Protein AF-A0A6M0BRK7-F1 (afdb_monomer_lite)

Secondary structure (DSSP, 8-state):
-HHHHHHHHHHHHHHHHHHHHS-S------HHHHHHHHHHHHHHHHHHHHHTSS----HHHHHHHHHHHTTTHHHHHHHHHT--

pLDDT: mean 84.48, std 13.13, range [42.53, 97.94]

Sequence (84 aa):
MWKINGKSWSNKLRKLAIKYRNICHDWQFNDEQRFALRDYYYANGLLLNCLNSDFYVSREVRQEIEDILLLPTAEIEKRNSASF

Radius of gyration: 18.57 Å; chains: 1; bounding box: 46×28×44 Å

Structure (mmCIF, N/CA/C/O backbone):
data_AF-A0A6M0BRK7-F1
#
_entry.id   AF-A0A6M0BRK7-F1
#
loop_
_atom_site.group_PDB
_atom_site.id
_atom_site.type_symbol
_atom_site.label_atom_id
_atom_site.label_alt_id
_atom_site.label_comp_id
_atom_site.label_asym_id
_atom_site.label_entity_id
_atom_site.label_seq_id
_atom_site.pdbx_PDB_ins_code
_atom_site.Cartn_x
_atom_site.Cartn_y
_atom_site.Cartn_z
_atom_site.occupancy
_atom_site.B_iso_or_equiv
_atom_site.auth_seq_id
_atom_site.auth_comp_id
_atom_site.auth_asym_id
_atom_site.auth_atom_id
_atom_site.pdbx_PDB_model_num
ATOM 1 N N . MET A 1 1 ? 27.164 -14.878 -16.203 1.00 66.25 1 MET A N 1
ATOM 2 C CA . MET A 1 1 ? 25.761 -15.288 -16.447 1.00 66.25 1 MET A CA 1
ATOM 3 C C . MET A 1 1 ? 24.754 -14.243 -15.952 1.00 66.25 1 MET A C 1
ATOM 5 O O . MET A 1 1 ? 24.067 -13.670 -16.787 1.00 66.25 1 MET A O 1
ATOM 9 N N . TRP A 1 2 ? 24.725 -13.891 -14.656 1.00 78.56 2 TRP A N 1
ATOM 10 C CA . TRP A 1 2 ? 23.825 -12.840 -14.133 1.00 78.56 2 TRP A CA 1
ATOM 11 C C . TRP A 1 2 ? 24.056 -11.448 -14.749 1.00 78.56 2 TRP A C 1
ATOM 13 O O . TRP A 1 2 ? 23.110 -10.827 -15.217 1.00 78.56 2 TRP A O 1
ATOM 23 N N . LYS A 1 3 ? 25.316 -10.992 -14.847 1.00 78.94 3 LYS A N 1
ATOM 24 C CA . LYS A 1 3 ? 25.665 -9.676 -15.429 1.00 78.94 3 LYS A CA 1
ATOM 25 C C . LYS A 1 3 ? 25.191 -9.476 -16.880 1.00 78.94 3 LYS A C 1
ATOM 27 O O . LYS A 1 3 ? 25.048 -8.341 -17.309 1.00 78.94 3 LYS A O 1
ATOM 32 N N . ILE A 1 4 ? 24.961 -10.566 -17.615 1.00 85.12 4 ILE A N 1
ATOM 33 C CA . ILE A 1 4 ? 24.567 -10.542 -19.032 1.00 85.12 4 ILE A CA 1
ATOM 34 C C . ILE A 1 4 ? 23.045 -10.701 -19.162 1.00 85.12 4 ILE A C 1
ATOM 36 O O . ILE A 1 4 ? 22.404 -9.955 -19.894 1.00 85.12 4 ILE A O 1
ATOM 40 N N . ASN A 1 5 ? 22.445 -11.627 -18.403 1.00 92.56 5 ASN A N 1
ATOM 41 C CA . ASN A 1 5 ? 21.046 -12.023 -18.597 1.00 92.56 5 ASN A CA 1
ATOM 42 C C . ASN A 1 5 ? 20.070 -11.491 -17.539 1.00 92.56 5 ASN A C 1
ATOM 44 O O . ASN A 1 5 ? 18.859 -11.581 -17.744 1.00 92.56 5 ASN A O 1
ATOM 48 N N . GLY A 1 6 ? 20.555 -10.920 -16.432 1.00 92.88 6 GLY A N 1
ATOM 49 C CA . GLY A 1 6 ? 19.724 -10.526 -15.290 1.00 92.88 6 GLY A CA 1
ATOM 50 C C . GLY A 1 6 ? 18.580 -9.590 -15.679 1.00 92.88 6 GLY A C 1
ATOM 51 O O . GLY A 1 6 ? 17.435 -9.835 -15.315 1.00 92.88 6 GLY A O 1
ATOM 52 N N . LYS A 1 7 ? 18.845 -8.587 -16.527 1.00 92.50 7 LYS A N 1
ATOM 53 C CA . LYS A 1 7 ? 17.808 -7.664 -17.024 1.00 92.50 7 LYS A CA 1
ATOM 54 C C . LYS A 1 7 ? 16.709 -8.387 -17.813 1.00 92.50 7 LYS A C 1
ATOM 56 O O . LYS A 1 7 ? 15.529 -8.098 -17.635 1.00 92.50 7 LYS A O 1
ATOM 61 N N . SER A 1 8 ? 17.086 -9.343 -18.663 1.00 95.06 8 SER A N 1
ATOM 62 C CA . SER A 1 8 ? 16.135 -10.137 -19.452 1.00 95.06 8 SER A CA 1
ATOM 63 C C . SER A 1 8 ? 15.256 -11.008 -18.551 1.00 95.06 8 SER A C 1
ATOM 65 O O . SER A 1 8 ? 14.031 -11.024 -18.693 1.00 95.06 8 SER A O 1
ATOM 67 N N . TRP A 1 9 ? 15.862 -11.669 -17.563 1.00 95.31 9 TRP A N 1
ATOM 68 C CA . TRP A 1 9 ? 15.142 -12.498 -16.598 1.00 95.31 9 TRP A CA 1
ATOM 69 C C . TRP A 1 9 ? 14.200 -11.680 -15.717 1.00 95.31 9 TRP A C 1
ATOM 71 O O . TRP A 1 9 ? 13.0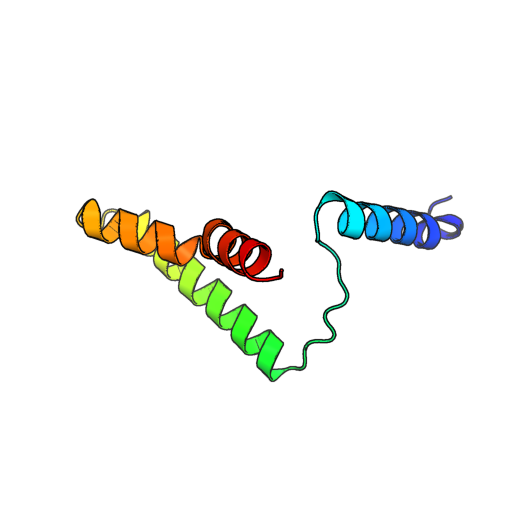33 -12.048 -15.596 1.00 95.31 9 TRP A O 1
ATOM 81 N N . SER A 1 10 ? 14.650 -10.536 -15.193 1.00 93.75 10 SER A N 1
ATOM 82 C CA . SER A 1 10 ? 13.803 -9.623 -14.418 1.00 93.75 10 SER A CA 1
ATOM 83 C C . SER A 1 10 ? 12.614 -9.123 -15.235 1.00 93.75 10 SER A C 1
ATOM 85 O O . SER A 1 10 ? 11.491 -9.102 -14.739 1.00 93.75 10 SER A O 1
ATOM 87 N N . ASN A 1 11 ? 12.817 -8.799 -16.515 1.00 94.69 11 ASN A N 1
ATOM 88 C CA . ASN A 1 11 ? 11.726 -8.390 -17.399 1.00 94.69 11 ASN A CA 1
ATOM 89 C C . ASN A 1 11 ? 10.730 -9.526 -17.658 1.00 94.69 11 ASN A C 1
ATOM 91 O O . ASN A 1 11 ? 9.520 -9.294 -17.667 1.00 94.69 11 ASN A O 1
ATOM 95 N N . LYS A 1 12 ? 11.212 -10.759 -17.858 1.00 96.12 12 LYS A N 1
ATOM 96 C CA . LYS A 1 12 ? 10.341 -11.930 -18.027 1.00 96.12 12 LYS A CA 1
ATOM 97 C C . LYS A 1 12 ? 9.534 -12.195 -16.757 1.00 96.12 12 LYS A C 1
ATOM 99 O O . LYS A 1 12 ? 8.324 -12.386 -16.844 1.00 96.12 12 LYS A O 1
ATOM 104 N N . LEU A 1 13 ? 10.181 -12.146 -15.594 1.00 95.19 13 LEU A N 1
ATOM 105 C CA . LEU A 1 13 ? 9.526 -12.313 -14.302 1.00 95.19 13 LEU A CA 1
ATOM 106 C C . LEU A 1 13 ? 8.471 -11.229 -14.073 1.00 95.19 13 LEU A C 1
ATOM 108 O O . LEU A 1 13 ? 7.336 -11.561 -13.754 1.00 95.19 13 LEU A O 1
ATOM 112 N N . ARG A 1 14 ? 8.800 -9.957 -14.326 1.00 95.69 14 ARG A N 1
ATOM 113 C CA . ARG A 1 14 ? 7.856 -8.837 -14.223 1.00 95.69 14 ARG A CA 1
ATOM 114 C C . ARG A 1 14 ? 6.620 -9.050 -15.098 1.00 95.69 14 ARG A C 1
ATOM 116 O O . ARG A 1 14 ? 5.508 -8.867 -14.623 1.00 95.69 14 ARG A O 1
ATOM 123 N N . LYS A 1 15 ? 6.791 -9.481 -16.354 1.00 96.00 15 LYS A N 1
ATOM 124 C CA . LYS A 1 15 ? 5.661 -9.779 -17.255 1.00 96.00 15 LYS A CA 1
ATOM 125 C C . LYS A 1 15 ? 4.767 -10.897 -16.711 1.00 96.00 15 LYS A C 1
ATOM 127 O O . LYS A 1 15 ? 3.547 -10.785 -16.777 1.00 96.00 15 LYS A O 1
ATOM 132 N N . LEU A 1 16 ? 5.364 -11.962 -16.173 1.00 96.38 16 LEU A N 1
ATOM 133 C CA . LEU A 1 16 ? 4.620 -13.068 -15.560 1.00 96.38 16 LEU A CA 1
ATOM 134 C C . LEU A 1 16 ? 3.893 -12.620 -14.285 1.00 96.38 16 LEU A C 1
ATOM 136 O O . LEU A 1 16 ? 2.735 -12.974 -14.092 1.00 96.38 16 LEU A O 1
ATOM 140 N N . ALA A 1 17 ? 4.545 -11.814 -13.450 1.00 95.69 17 ALA A N 1
ATOM 141 C CA . ALA A 1 17 ? 3.978 -11.277 -12.220 1.00 95.69 17 ALA A CA 1
ATOM 142 C C . ALA A 1 17 ? 2.786 -10.347 -12.504 1.00 95.69 17 ALA A C 1
ATOM 144 O O . ALA A 1 17 ? 1.727 -10.506 -11.903 1.00 95.69 17 ALA A O 1
ATOM 145 N N . ILE A 1 18 ? 2.904 -9.464 -13.497 1.00 93.00 18 ILE A N 1
ATOM 146 C CA . ILE A 1 18 ? 1.789 -8.627 -13.956 1.00 93.00 18 ILE A CA 1
ATOM 147 C C . ILE A 1 18 ? 0.637 -9.507 -14.455 1.00 93.00 18 ILE A C 1
ATOM 149 O O . ILE A 1 18 ? -0.491 -9.358 -13.999 1.00 93.00 18 ILE A O 1
ATOM 153 N N . LYS A 1 19 ? 0.922 -10.472 -15.339 1.00 91.44 19 LYS A N 1
ATOM 154 C CA . LYS A 1 19 ? -0.109 -11.302 -15.977 1.00 91.44 19 LYS A CA 1
ATOM 155 C C . LYS A 1 19 ? -0.868 -12.203 -14.999 1.00 91.44 19 LYS A C 1
ATOM 157 O O . LYS A 1 19 ? -2.074 -12.356 -15.135 1.00 91.44 19 LYS A O 1
ATOM 162 N N . TYR A 1 20 ? -0.165 -12.848 -14.070 1.00 92.31 20 TYR A N 1
ATOM 163 C CA . TYR A 1 20 ? -0.732 -13.929 -13.251 1.00 92.31 20 TYR A CA 1
ATOM 164 C C . TYR A 1 20 ? -0.933 -13.567 -11.778 1.00 92.31 20 TYR A C 1
ATOM 166 O O . TYR A 1 20 ? -1.460 -14.381 -11.016 1.00 92.31 20 TYR A O 1
ATOM 174 N N . ARG A 1 21 ? -0.452 -12.399 -11.346 1.00 87.06 21 ARG A N 1
ATOM 175 C CA . ARG A 1 21 ? -0.546 -11.933 -9.956 1.00 87.06 21 ARG A CA 1
ATOM 176 C C . ARG A 1 21 ? -0.982 -10.474 -9.840 1.00 87.06 21 ARG A C 1
ATOM 178 O O . ARG A 1 21 ? -1.242 -10.041 -8.728 1.00 87.06 21 ARG A O 1
ATOM 185 N N . ASN A 1 22 ? -1.075 -9.735 -10.950 1.00 85.81 22 ASN A N 1
ATOM 186 C CA . ASN A 1 22 ? -1.413 -8.311 -10.962 1.00 85.81 22 ASN A CA 1
ATOM 187 C C . ASN A 1 22 ? -0.476 -7.450 -10.083 1.00 85.81 22 ASN A C 1
ATOM 189 O O . ASN A 1 22 ? -0.887 -6.449 -9.503 1.00 85.81 22 ASN A O 1
ATOM 193 N N . ILE A 1 23 ? 0.797 -7.845 -9.979 1.00 87.81 23 ILE A N 1
ATOM 194 C CA . ILE A 1 23 ? 1.833 -7.139 -9.208 1.00 87.81 23 ILE A CA 1
ATOM 195 C C . ILE A 1 23 ? 2.974 -6.681 -10.123 1.00 87.81 23 ILE A C 1
ATOM 197 O O . ILE A 1 23 ? 3.097 -7.142 -11.256 1.00 87.81 23 ILE A O 1
ATOM 201 N N . CYS A 1 24 ? 3.847 -5.806 -9.614 1.00 90.44 24 CYS A N 1
ATOM 202 C CA . CYS A 1 24 ? 5.007 -5.245 -10.329 1.00 90.44 24 CYS A CA 1
ATOM 203 C C . CYS A 1 24 ? 4.669 -4.294 -11.490 1.00 90.44 24 CYS A C 1
ATOM 205 O O . CYS A 1 24 ? 5.522 -4.040 -12.347 1.00 90.44 24 CYS A O 1
ATOM 207 N N . HIS A 1 25 ? 3.450 -3.756 -11.516 1.00 91.38 25 HIS A N 1
ATOM 208 C CA . HIS A 1 25 ? 3.094 -2.645 -12.394 1.00 91.38 25 HIS A CA 1
ATOM 209 C C . HIS A 1 25 ? 3.948 -1.417 -12.098 1.00 91.38 25 HIS A C 1
ATOM 211 O O . HIS A 1 25 ? 4.386 -1.191 -10.971 1.00 91.38 25 HIS A O 1
ATOM 217 N N . ASP A 1 26 ? 4.184 -0.627 -13.138 1.00 92.06 26 ASP A N 1
ATOM 218 C CA . ASP A 1 26 ? 4.739 0.708 -12.976 1.00 92.06 26 ASP A CA 1
ATOM 219 C C . ASP A 1 26 ? 3.569 1.682 -13.005 1.00 92.06 26 ASP A C 1
ATOM 221 O O . ASP A 1 26 ? 3.102 2.081 -14.066 1.00 92.06 26 ASP A O 1
ATOM 225 N N . TRP A 1 27 ? 3.046 1.958 -11.814 1.00 90.62 27 TRP A N 1
ATOM 226 C CA . TRP A 1 27 ? 1.852 2.772 -11.612 1.00 90.62 27 TRP A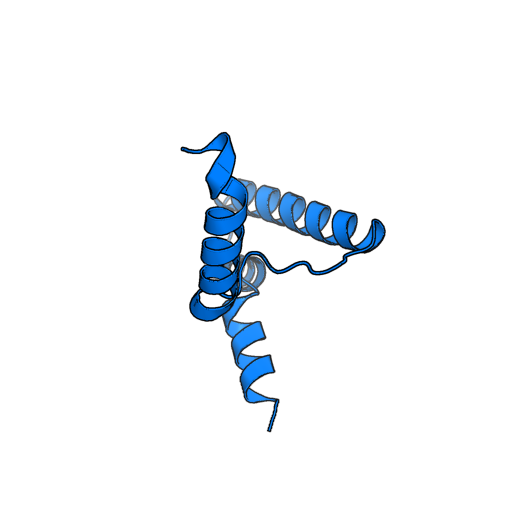 CA 1
ATOM 227 C C . TRP A 1 27 ? 2.082 4.267 -11.847 1.00 90.62 27 TRP A C 1
ATOM 229 O O . TRP A 1 27 ? 1.117 5.021 -11.855 1.00 90.62 27 TRP A O 1
ATOM 239 N N . GLN A 1 28 ? 3.340 4.699 -12.018 1.00 96.06 28 GLN A N 1
ATOM 240 C CA . GLN A 1 28 ? 3.700 6.098 -12.278 1.00 96.06 28 GLN A CA 1
ATOM 241 C C . GLN A 1 28 ? 3.123 7.088 -11.245 1.00 96.06 28 GLN A C 1
ATOM 243 O O . GLN A 1 28 ? 2.783 8.221 -11.575 1.00 96.06 28 GLN A O 1
ATOM 248 N N . PHE A 1 29 ? 3.029 6.669 -9.977 1.00 94.62 29 PHE A N 1
ATOM 249 C CA . PHE A 1 29 ? 2.516 7.526 -8.911 1.00 94.62 29 PHE A CA 1
ATOM 250 C C . PHE A 1 29 ? 3.394 8.758 -8.699 1.00 94.62 29 PHE A C 1
ATOM 252 O O . PHE A 1 29 ? 4.627 8.635 -8.606 1.00 94.62 29 PHE A O 1
ATOM 259 N N . ASN A 1 30 ? 2.739 9.908 -8.545 1.00 97.44 30 ASN A N 1
ATOM 260 C CA . ASN A 1 30 ? 3.369 11.136 -8.073 1.00 97.44 30 ASN A CA 1
ATOM 261 C C . ASN A 1 30 ? 3.700 11.039 -6.569 1.00 97.44 30 ASN A C 1
ATOM 263 O O . ASN A 1 30 ? 3.319 10.078 -5.893 1.00 97.44 30 ASN A O 1
ATOM 267 N N . ASP A 1 31 ? 4.433 12.019 -6.045 1.00 97.94 31 ASP A N 1
ATOM 268 C CA . ASP A 1 31 ? 4.890 11.980 -4.653 1.00 97.94 31 ASP A CA 1
ATOM 269 C C . ASP A 1 31 ? 3.727 12.010 -3.654 1.00 97.94 31 ASP A C 1
ATOM 271 O O . ASP A 1 31 ? 3.723 11.228 -2.705 1.00 97.94 31 ASP A O 1
ATOM 275 N N . GLU A 1 32 ? 2.696 12.820 -3.901 1.00 97.81 32 GLU A N 1
ATOM 276 C CA . GLU A 1 32 ? 1.498 12.890 -3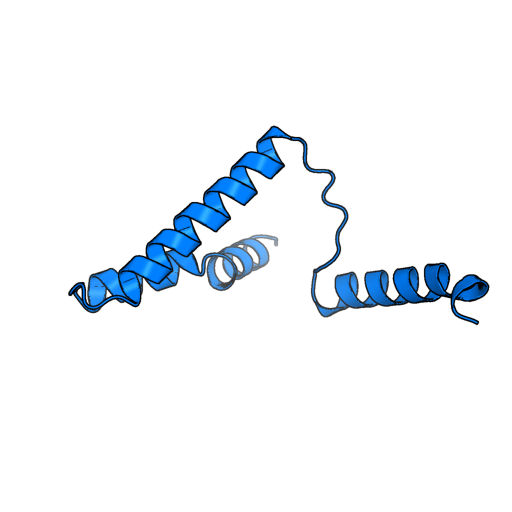.052 1.00 97.81 32 GLU A CA 1
ATOM 277 C C . GLU A 1 32 ? 0.785 11.534 -2.950 1.00 97.81 32 GLU A C 1
ATOM 279 O O . GLU A 1 32 ? 0.452 11.078 -1.858 1.00 97.81 32 GLU A O 1
ATOM 284 N N . GLN A 1 33 ? 0.619 10.833 -4.072 1.00 95.75 33 GLN A N 1
ATOM 285 C CA . GLN A 1 33 ? 0.023 9.497 -4.126 1.00 95.75 33 GLN A CA 1
ATOM 286 C C . GLN A 1 33 ? 0.877 8.464 -3.386 1.00 95.75 33 GLN A C 1
ATOM 288 O O . GLN A 1 33 ? 0.344 7.606 -2.681 1.00 95.75 33 GLN A O 1
ATOM 293 N N . ARG A 1 34 ? 2.209 8.542 -3.507 1.00 95.62 34 ARG A N 1
ATOM 294 C CA . ARG A 1 34 ? 3.121 7.662 -2.758 1.00 95.62 34 ARG A CA 1
ATOM 295 C C . ARG A 1 34 ? 3.026 7.909 -1.259 1.00 95.62 34 ARG A C 1
ATOM 297 O O . ARG A 1 34 ? 3.017 6.943 -0.499 1.00 95.62 34 ARG A O 1
ATOM 304 N N . PHE A 1 35 ? 2.942 9.169 -0.837 1.00 97.19 35 PHE A N 1
ATOM 305 C CA . PHE A 1 35 ? 2.760 9.517 0.569 1.00 97.19 35 PHE A CA 1
ATOM 306 C C . PHE A 1 35 ? 1.415 9.032 1.097 1.00 97.19 35 PHE A C 1
ATOM 308 O O . PHE A 1 35 ? 1.396 8.369 2.127 1.00 97.19 35 PHE A O 1
ATOM 315 N N . ALA A 1 36 ? 0.326 9.227 0.353 1.00 94.69 36 ALA A N 1
ATOM 316 C CA . ALA A 1 36 ? -0.987 8.719 0.738 1.00 94.69 36 ALA A CA 1
ATOM 317 C C . ALA A 1 36 ? -0.987 7.190 0.929 1.00 94.69 36 ALA A C 1
ATOM 319 O O . ALA A 1 36 ? -1.490 6.690 1.933 1.00 94.69 36 ALA A O 1
ATOM 320 N N . LEU A 1 37 ? -0.368 6.436 0.011 1.00 91.81 37 LEU A N 1
ATOM 321 C CA . LEU A 1 37 ? -0.241 4.977 0.132 1.00 91.81 37 LEU A CA 1
ATOM 322 C C . LEU A 1 37 ? 0.622 4.558 1.326 1.00 91.81 37 LEU A C 1
ATOM 324 O O . LEU A 1 37 ? 0.303 3.590 2.017 1.00 91.81 37 LEU A O 1
ATOM 328 N N . ARG A 1 38 ? 1.719 5.278 1.570 1.00 94.00 38 ARG A N 1
ATOM 329 C CA . ARG A 1 38 ? 2.603 5.040 2.712 1.00 94.00 38 ARG A CA 1
ATOM 330 C C . ARG A 1 38 ? 1.868 5.284 4.030 1.00 94.00 38 ARG A C 1
ATOM 332 O O . ARG A 1 38 ? 1.963 4.463 4.938 1.00 94.00 38 ARG A O 1
ATOM 339 N N . ASP A 1 39 ? 1.141 6.388 4.130 1.00 93.75 39 ASP A N 1
ATOM 340 C CA . ASP A 1 39 ? 0.428 6.775 5.343 1.00 93.75 39 ASP A CA 1
ATOM 341 C C . ASP A 1 39 ? -0.744 5.815 5.607 1.00 93.75 39 ASP A C 1
ATOM 343 O O . ASP A 1 39 ? -0.912 5.361 6.738 1.00 93.75 39 ASP A O 1
ATOM 347 N N . TYR A 1 40 ? -1.461 5.391 4.558 1.00 90.56 40 TYR A N 1
ATOM 348 C CA . TYR A 1 40 ? -2.451 4.310 4.631 1.00 90.56 40 TYR A CA 1
ATOM 349 C C . TYR A 1 40 ? -1.837 3.007 5.167 1.00 90.56 40 TYR A C 1
ATOM 351 O O . TYR A 1 40 ? -2.366 2.408 6.102 1.00 90.56 40 TYR A O 1
ATOM 359 N N . TYR A 1 41 ? -0.685 2.588 4.630 1.00 90.31 41 TYR A N 1
ATOM 360 C CA . TYR A 1 41 ? 0.021 1.389 5.091 1.00 90.31 41 TYR A CA 1
ATOM 361 C C . TYR A 1 41 ? 0.417 1.478 6.574 1.00 90.31 41 TYR A C 1
ATOM 363 O O . TYR A 1 41 ? 0.188 0.532 7.328 1.00 90.31 41 TYR A O 1
ATOM 371 N N . TYR A 1 42 ? 0.980 2.609 7.013 1.00 93.75 42 TYR A N 1
ATOM 372 C CA . TYR A 1 42 ? 1.385 2.786 8.410 1.00 93.75 42 TYR A CA 1
ATOM 373 C C . TYR A 1 42 ? 0.198 2.850 9.369 1.00 93.75 42 TYR A C 1
ATOM 375 O O . TYR A 1 42 ? 0.246 2.211 10.420 1.00 93.75 42 TYR A O 1
ATOM 383 N N . ALA A 1 43 ? -0.863 3.579 9.015 1.00 91.12 43 ALA A N 1
ATOM 384 C CA . ALA A 1 43 ? -2.073 3.660 9.827 1.00 91.12 43 ALA A CA 1
ATOM 385 C C . ALA A 1 43 ? -2.703 2.273 10.014 1.00 91.12 43 ALA A C 1
ATOM 387 O O . ALA A 1 43 ? -3.023 1.878 11.136 1.00 91.12 43 ALA A O 1
ATOM 388 N N . ASN A 1 44 ? -2.783 1.492 8.936 1.00 88.88 44 ASN A N 1
ATOM 389 C CA . ASN A 1 44 ? -3.310 0.134 8.982 1.00 88.88 44 ASN A CA 1
ATOM 390 C C . ASN A 1 44 ? -2.418 -0.821 9.785 1.00 88.88 44 ASN A C 1
ATOM 392 O O . ASN A 1 44 ? -2.922 -1.640 10.551 1.00 88.88 44 ASN A O 1
ATOM 396 N N . GLY A 1 45 ? -1.093 -0.696 9.663 1.00 88.62 45 GLY A N 1
ATOM 397 C CA . GLY A 1 45 ? -0.147 -1.457 10.479 1.00 88.62 45 GLY A CA 1
ATOM 398 C C . GLY A 1 45 ? -0.276 -1.144 11.973 1.00 88.62 45 GLY A C 1
ATOM 399 O O . GLY A 1 45 ? -0.251 -2.056 12.799 1.00 88.62 45 GLY A O 1
ATOM 400 N 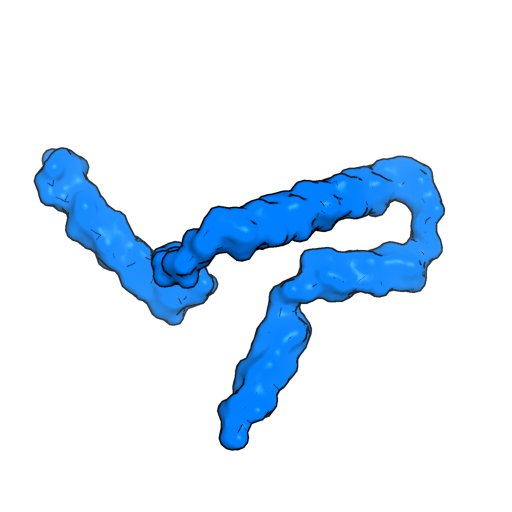N . LEU A 1 46 ? -0.471 0.129 12.328 1.00 90.81 46 LEU A N 1
ATOM 401 C CA . LEU A 1 46 ? -0.735 0.538 13.707 1.00 90.81 46 LEU A CA 1
ATOM 402 C C . LEU A 1 46 ? -2.044 -0.067 14.223 1.00 90.81 46 LEU A C 1
ATOM 404 O O . LEU A 1 46 ? -2.059 -0.638 15.310 1.00 90.81 46 LEU A O 1
ATOM 408 N N . LEU A 1 47 ? -3.116 0.004 13.433 1.00 88.12 47 LEU A N 1
ATOM 409 C CA . LEU A 1 47 ? -4.416 -0.546 13.805 1.00 88.12 47 LEU A CA 1
ATOM 410 C C . LEU A 1 47 ? -4.353 -2.063 14.025 1.00 88.12 47 LEU A C 1
ATOM 412 O O . LEU A 1 47 ? -4.886 -2.562 15.014 1.00 88.12 47 LEU A O 1
ATOM 416 N N . LEU A 1 48 ? -3.633 -2.788 13.164 1.00 88.12 48 LEU A N 1
ATOM 417 C CA . LEU A 1 48 ? -3.402 -4.222 13.325 1.00 88.12 48 LEU A CA 1
ATOM 418 C C . LEU A 1 48 ? -2.612 -4.537 14.605 1.00 88.12 48 LEU A C 1
ATOM 420 O O . LEU A 1 48 ? -2.947 -5.480 15.319 1.00 88.12 48 LEU A O 1
ATOM 424 N N . ASN A 1 49 ? -1.593 -3.738 14.933 1.00 89.94 49 ASN A N 1
ATOM 425 C CA . ASN A 1 49 ? -0.861 -3.888 16.192 1.00 89.94 49 ASN A CA 1
ATOM 426 C C . ASN A 1 49 ? -1.771 -3.651 17.406 1.00 89.94 49 ASN A C 1
ATOM 428 O O . ASN A 1 49 ? -1.700 -4.406 18.372 1.00 89.94 49 ASN A O 1
ATOM 432 N N . CYS A 1 50 ? -2.654 -2.649 17.347 1.00 88.06 50 CYS A N 1
ATOM 433 C CA . CYS A 1 50 ? -3.653 -2.409 18.388 1.00 88.06 50 CYS A CA 1
ATOM 434 C C . CYS A 1 50 ? -4.618 -3.593 18.522 1.00 88.06 50 CYS A C 1
ATOM 436 O O . CYS A 1 50 ? -4.870 -4.053 19.631 1.00 88.06 50 CYS A O 1
ATOM 438 N N . LEU A 1 51 ? -5.105 -4.147 17.413 1.00 87.38 51 LEU A N 1
ATOM 439 C CA . LEU A 1 51 ? -5.975 -5.321 17.437 1.00 87.38 51 LEU A CA 1
ATOM 440 C C . LEU A 1 51 ? -5.275 -6.581 17.962 1.00 87.38 51 LEU A C 1
ATOM 442 O O . LEU A 1 51 ? -5.930 -7.431 18.553 1.00 87.38 51 LEU A O 1
ATOM 446 N N . ASN A 1 52 ? -3.972 -6.740 17.757 1.00 87.50 52 ASN A N 1
ATOM 447 C CA . ASN A 1 52 ? -3.229 -7.911 18.239 1.00 87.50 52 ASN A CA 1
ATOM 448 C C . ASN A 1 52 ? -2.700 -7.763 19.671 1.00 87.50 52 ASN A C 1
ATOM 450 O O . ASN A 1 52 ? -2.070 -8.682 20.189 1.00 87.50 52 ASN A O 1
ATOM 454 N N . SER A 1 53 ? -2.922 -6.612 20.297 1.00 87.62 53 SER A N 1
ATOM 455 C CA . SER A 1 53 ? -2.572 -6.382 21.696 1.00 87.62 53 SER A CA 1
ATOM 456 C C . SER A 1 53 ? -3.669 -6.882 22.643 1.00 87.62 53 SER A C 1
ATOM 458 O O . SER A 1 53 ? -4.769 -7.221 22.210 1.00 87.62 53 SER A O 1
ATOM 460 N N . ASP A 1 54 ? -3.403 -6.860 23.950 1.00 83.50 54 ASP A N 1
ATOM 461 C CA . ASP A 1 54 ? -4.361 -7.278 24.988 1.00 83.50 54 ASP A CA 1
ATOM 462 C C . ASP A 1 54 ? -5.567 -6.326 25.151 1.00 83.50 54 ASP A C 1
ATOM 464 O O . ASP A 1 54 ? -6.394 -6.499 26.050 1.00 83.50 54 ASP A O 1
ATOM 468 N N . PHE A 1 55 ? -5.689 -5.299 24.302 1.00 81.75 55 PHE A N 1
ATOM 469 C CA . PHE A 1 55 ? -6.839 -4.405 24.304 1.00 81.75 55 PHE A CA 1
ATOM 470 C C . PHE A 1 55 ? -8.103 -5.140 23.845 1.00 81.75 55 PHE A C 1
ATOM 472 O O . PHE A 1 55 ? -8.198 -5.659 22.731 1.00 81.75 55 PHE A O 1
ATOM 479 N N . TYR A 1 56 ? -9.115 -5.139 24.712 1.00 84.25 56 TYR A N 1
ATOM 480 C CA . TYR A 1 56 ? -10.417 -5.696 24.380 1.00 84.2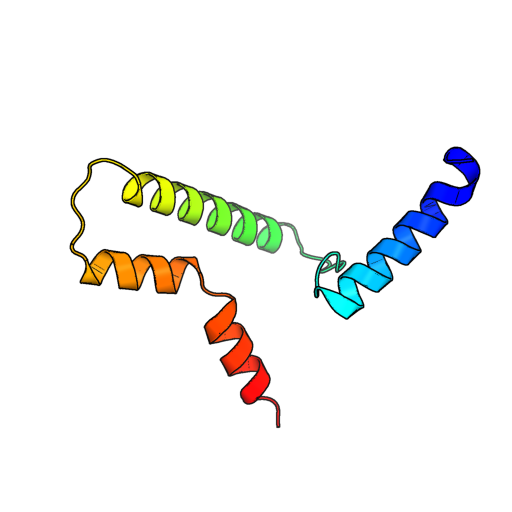5 56 TYR A CA 1
ATOM 481 C C . TYR A 1 56 ? -11.156 -4.790 23.390 1.00 84.25 56 TYR A C 1
ATOM 483 O O . TYR A 1 56 ? -11.467 -3.635 23.682 1.00 84.25 56 TYR A O 1
ATOM 491 N N . VAL A 1 57 ? -11.479 -5.356 22.233 1.00 87.12 57 VAL A N 1
ATOM 492 C CA . VAL A 1 57 ? -12.395 -4.806 21.232 1.00 87.12 57 VAL A CA 1
ATOM 493 C C . VAL A 1 57 ? -13.491 -5.848 21.048 1.00 87.12 57 VAL A C 1
ATOM 495 O O . VAL A 1 57 ? -13.189 -7.046 21.036 1.00 87.12 57 VAL A O 1
ATOM 498 N N . SER A 1 58 ? -14.756 -5.428 20.935 1.00 91.25 58 SER A N 1
ATOM 499 C CA . SER A 1 58 ? -15.835 -6.394 20.711 1.00 91.25 58 SER A CA 1
ATOM 500 C C . SER A 1 58 ? -15.595 -7.164 19.411 1.00 91.25 58 SER A C 1
ATOM 502 O O . SER A 1 58 ? -14.925 -6.683 18.493 1.00 91.25 58 SER A O 1
ATOM 504 N N . ARG A 1 59 ? -16.139 -8.378 19.326 1.00 89.50 59 ARG A N 1
ATOM 505 C CA . ARG A 1 59 ? -15.966 -9.222 18.141 1.00 89.50 59 ARG A CA 1
ATOM 506 C C . ARG A 1 59 ? -16.520 -8.547 16.887 1.00 89.50 59 ARG A C 1
ATOM 508 O O . ARG A 1 59 ? -15.916 -8.653 15.828 1.00 89.50 59 ARG A O 1
ATOM 515 N N . GLU A 1 60 ? -17.637 -7.844 17.031 1.00 91.94 60 GLU A N 1
ATOM 516 C CA . GLU A 1 60 ? -18.315 -7.123 15.955 1.00 91.94 60 GLU A CA 1
ATOM 517 C C . GLU A 1 60 ? -17.431 -5.992 15.426 1.00 91.94 60 GLU A C 1
ATOM 519 O O . GLU A 1 60 ? -17.186 -5.918 14.226 1.00 91.94 60 GLU A O 1
ATOM 524 N N . VAL A 1 61 ? -16.877 -5.173 16.326 1.00 89.19 61 VAL A N 1
ATOM 525 C CA . VAL A 1 61 ? -15.997 -4.057 15.952 1.00 89.19 61 VAL A CA 1
ATOM 526 C C . VAL A 1 61 ? -14.684 -4.571 15.359 1.00 89.19 61 VAL A C 1
ATOM 528 O O . VAL A 1 61 ? -14.192 -4.013 14.384 1.00 89.19 61 VAL A O 1
ATOM 531 N N . ARG A 1 62 ? -14.117 -5.660 15.896 1.00 89.19 62 ARG A N 1
ATOM 532 C CA . ARG A 1 62 ? -12.923 -6.291 15.314 1.00 89.19 62 ARG A CA 1
ATOM 533 C C . ARG A 1 62 ? -13.180 -6.764 13.886 1.00 89.19 62 ARG A C 1
ATOM 535 O O . ARG A 1 62 ? -12.357 -6.481 13.023 1.00 89.19 62 ARG A O 1
ATOM 542 N N . GLN A 1 63 ? -14.293 -7.458 13.648 1.00 86.94 63 GLN A N 1
ATOM 543 C CA . GLN A 1 63 ? -14.637 -7.963 12.320 1.00 86.94 63 GLN A CA 1
ATOM 544 C C . GLN A 1 63 ? -14.809 -6.814 11.323 1.00 86.94 63 GLN A C 1
ATOM 546 O O . GLN A 1 63 ? -14.237 -6.864 10.242 1.00 86.94 63 GLN A O 1
ATOM 551 N N . GLU A 1 64 ? -15.517 -5.751 11.711 1.00 87.06 64 GLU A N 1
ATOM 552 C CA . GLU A 1 64 ? -15.673 -4.556 10.878 1.00 87.06 64 GLU A CA 1
ATOM 553 C C . GLU A 1 64 ? -14.314 -3.925 10.534 1.00 87.06 64 GLU A C 1
ATOM 555 O O . GLU A 1 64 ? -14.047 -3.604 9.377 1.00 87.06 64 GLU A O 1
ATOM 560 N N . ILE A 1 65 ? -13.417 -3.797 11.518 1.00 85.44 65 ILE A N 1
ATOM 561 C CA . ILE A 1 65 ? -12.074 -3.256 11.294 1.00 85.44 65 ILE A CA 1
ATOM 562 C C . ILE A 1 65 ? -11.248 -4.162 10.369 1.00 85.44 65 ILE A C 1
ATOM 564 O O . ILE A 1 65 ? -10.562 -3.650 9.487 1.00 85.44 65 ILE A O 1
ATOM 568 N N . GLU A 1 66 ? -11.283 -5.483 10.551 1.00 82.56 66 GLU A N 1
ATOM 569 C CA . GLU A 1 66 ? -10.552 -6.440 9.709 1.00 82.56 66 GLU A CA 1
ATOM 570 C C . GLU A 1 66 ? -11.076 -6.438 8.265 1.00 82.56 66 GLU A C 1
ATOM 572 O O . GLU A 1 66 ? -10.275 -6.402 7.327 1.00 82.56 66 GLU A O 1
ATOM 577 N N . ASP A 1 67 ? -12.395 -6.367 8.079 1.00 80.38 67 ASP A N 1
ATOM 578 C CA . ASP A 1 67 ? -13.035 -6.269 6.765 1.00 80.38 67 ASP A CA 1
ATOM 579 C C . ASP A 1 67 ? -12.648 -4.960 6.044 1.00 80.38 67 ASP A C 1
ATOM 581 O O . ASP A 1 67 ? -12.448 -4.953 4.826 1.00 80.38 67 ASP A O 1
ATOM 585 N N . ILE A 1 68 ? -12.476 -3.860 6.792 1.00 77.50 68 ILE A N 1
ATOM 586 C CA . ILE A 1 68 ? -12.034 -2.551 6.277 1.00 77.50 68 ILE A CA 1
ATOM 587 C C . ILE A 1 68 ? -10.511 -2.511 6.022 1.00 77.50 68 ILE A C 1
ATOM 589 O O . ILE A 1 68 ? -10.042 -1.957 5.027 1.00 77.50 68 ILE A O 1
ATOM 593 N N . LEU A 1 69 ? -9.696 -3.099 6.899 1.00 75.12 69 LEU A N 1
ATOM 594 C CA . LEU A 1 69 ? -8.237 -3.187 6.734 1.00 75.12 69 LEU A CA 1
ATOM 595 C C . LEU A 1 69 ? -7.859 -4.007 5.500 1.00 75.12 69 LEU A C 1
ATOM 597 O O . LEU A 1 69 ? -6.895 -3.689 4.800 1.00 75.12 69 LEU A O 1
ATOM 601 N N . LEU A 1 70 ? -8.631 -5.060 5.236 1.00 65.12 70 LEU A N 1
ATOM 602 C CA . LEU A 1 70 ? -8.468 -5.968 4.108 1.00 65.12 70 LEU A CA 1
ATOM 603 C C . LEU A 1 70 ? -9.300 -5.535 2.887 1.00 65.12 70 LEU A C 1
ATOM 605 O O . LEU A 1 70 ? -9.644 -6.371 2.047 1.00 65.12 70 LEU A O 1
ATOM 609 N N . LEU A 1 71 ? -9.547 -4.223 2.739 1.00 63.50 71 LEU A N 1
ATOM 610 C CA . LEU A 1 71 ? -10.121 -3.594 1.541 1.00 63.50 71 LEU A CA 1
ATOM 611 C C . LEU A 1 71 ? -9.158 -3.598 0.341 1.00 63.50 71 LEU A C 1
ATOM 613 O O . LEU A 1 71 ? -8.814 -2.544 -0.205 1.00 63.50 71 LEU A O 1
ATOM 617 N N . PRO A 1 72 ? -8.749 -4.774 -0.153 1.00 59.66 72 PRO A N 1
ATOM 618 C CA . PRO A 1 72 ? -8.734 -4.893 -1.600 1.00 59.66 72 PRO A CA 1
ATOM 619 C C . PRO A 1 72 ? -9.708 -5.933 -2.137 1.00 59.66 72 PRO A C 1
ATOM 621 O O . PRO A 1 72 ? -10.236 -5.695 -3.206 1.00 59.66 72 PRO A O 1
ATOM 624 N N . THR A 1 73 ? -10.010 -7.054 -1.484 1.00 58.38 73 THR A N 1
ATOM 625 C CA . THR A 1 73 ? -10.612 -8.164 -2.254 1.00 58.38 73 THR A CA 1
ATOM 626 C C . THR A 1 73 ? -12.082 -7.924 -2.606 1.00 58.38 73 THR A C 1
ATOM 628 O O . THR A 1 73 ? -12.417 -7.881 -3.786 1.00 58.38 73 THR A O 1
ATOM 631 N N . ALA A 1 74 ? -12.939 -7.663 -1.615 1.00 60.53 74 ALA A N 1
ATOM 632 C CA . ALA A 1 74 ? -14.376 -7.480 -1.848 1.00 60.53 74 ALA A CA 1
ATOM 633 C C . ALA A 1 74 ? -14.687 -6.227 -2.690 1.00 60.53 74 ALA A C 1
ATOM 635 O O . ALA A 1 74 ? -15.549 -6.247 -3.566 1.00 60.53 74 ALA A O 1
ATOM 636 N N . GLU A 1 75 ? -13.952 -5.136 -2.469 1.00 65.56 75 GLU A N 1
ATOM 637 C CA . GLU A 1 75 ? -14.144 -3.876 -3.193 1.00 65.56 75 GLU A CA 1
ATOM 638 C C . GLU A 1 75 ? -13.549 -3.928 -4.617 1.00 65.56 75 GLU A C 1
ATOM 640 O O . GLU A 1 75 ? -14.147 -3.390 -5.552 1.00 65.56 75 GLU A O 1
ATOM 645 N N . ILE A 1 76 ? -12.415 -4.620 -4.831 1.00 64.56 76 ILE A N 1
ATOM 646 C CA . ILE A 1 76 ? -11.878 -4.877 -6.182 1.00 64.56 76 ILE A CA 1
ATOM 647 C C . ILE A 1 76 ? -12.812 -5.809 -6.958 1.00 64.56 76 ILE A C 1
ATOM 649 O O . ILE A 1 76 ? -13.090 -5.542 -8.126 1.00 64.56 76 ILE A O 1
ATOM 653 N N . GLU A 1 77 ? -13.327 -6.872 -6.337 1.00 65.62 77 GLU A N 1
ATOM 654 C CA . GLU A 1 77 ? -14.294 -7.779 -6.966 1.00 65.62 77 GLU A CA 1
ATOM 655 C C . GLU A 1 77 ? -15.562 -7.035 -7.386 1.00 65.62 77 GLU A C 1
ATOM 657 O O . GLU A 1 77 ? -15.990 -7.152 -8.536 1.00 65.62 77 GLU A O 1
ATOM 662 N N . LYS A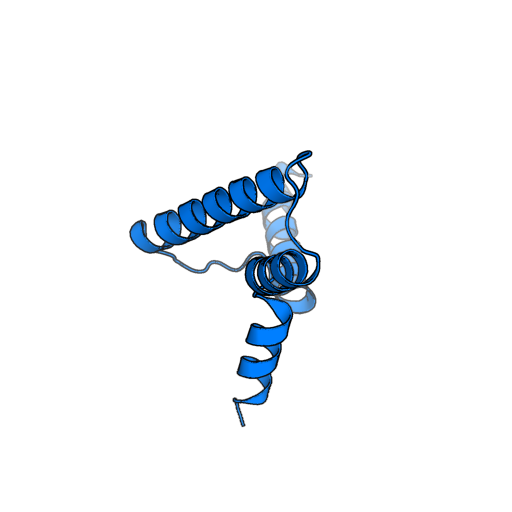 1 78 ? -16.095 -6.177 -6.509 1.00 67.56 78 LYS A N 1
ATOM 663 C CA . LYS A 1 78 ? -17.272 -5.351 -6.792 1.00 67.56 78 LYS A CA 1
ATOM 664 C C . LYS A 1 78 ? -17.044 -4.389 -7.965 1.00 67.56 78 LYS A C 1
ATOM 666 O O . LYS A 1 78 ? -17.901 -4.283 -8.844 1.00 67.56 78 LYS A O 1
ATOM 671 N N . ARG A 1 79 ? -15.875 -3.741 -8.041 1.00 63.09 79 ARG A N 1
ATOM 672 C CA . ARG A 1 79 ? -15.492 -2.856 -9.165 1.00 63.09 79 ARG A CA 1
ATOM 673 C C . ARG A 1 79 ? -15.293 -3.618 -10.476 1.00 63.09 79 ARG A C 1
ATOM 675 O O . ARG A 1 79 ? -15.714 -3.135 -11.525 1.00 63.09 79 ARG A O 1
ATOM 682 N N . ASN A 1 80 ? -14.722 -4.821 -10.416 1.00 60.06 80 ASN A N 1
ATOM 683 C CA . ASN A 1 80 ? -14.561 -5.688 -11.584 1.00 60.06 80 ASN A CA 1
ATOM 684 C C . ASN A 1 80 ? -15.912 -6.199 -12.112 1.00 60.06 80 ASN A C 1
ATOM 686 O O . ASN A 1 80 ? -16.086 -6.301 -13.320 1.00 60.06 80 ASN A O 1
ATOM 690 N N . SER A 1 81 ? -16.887 -6.466 -11.236 1.00 58.62 81 SER A N 1
ATOM 691 C CA . SER A 1 81 ? -18.248 -6.854 -11.641 1.00 58.62 81 SER A CA 1
ATOM 692 C C . SER A 1 81 ? -19.113 -5.700 -12.168 1.00 58.62 81 SER A C 1
ATOM 694 O O . SER A 1 81 ? -20.113 -5.951 -12.832 1.00 58.62 81 SER A O 1
ATOM 696 N N . ALA A 1 82 ? -18.737 -4.446 -11.894 1.00 54.06 82 ALA A N 1
ATOM 697 C CA . ALA A 1 82 ? -19.457 -3.250 -12.345 1.00 54.06 82 ALA A CA 1
ATOM 698 C C . ALA A 1 82 ? -19.012 -2.740 -13.731 1.00 54.06 82 ALA A C 1
ATOM 700 O O . ALA A 1 82 ? -19.556 -1.755 -14.222 1.00 54.06 82 ALA A O 1
ATOM 701 N N . SER A 1 83 ? -18.026 -3.389 -14.356 1.00 44.84 83 SER A N 1
ATOM 702 C CA . SER A 1 83 ? -17.553 -3.070 -15.707 1.00 44.84 83 SER A CA 1
ATOM 703 C C . SER A 1 83 ? -18.153 -4.056 -16.716 1.00 44.84 83 SER A C 1
ATOM 705 O O . SER A 1 83 ? -17.479 -4.992 -17.144 1.00 44.84 83 SER A O 1
ATOM 707 N N . PHE A 1 84 ? -19.429 -3.857 -17.056 1.00 42.53 84 PHE A N 1
ATOM 708 C CA . PHE A 1 84 ? -20.090 -4.435 -18.232 1.00 42.53 84 PHE A CA 1
ATOM 709 C C . PHE A 1 84 ? -20.645 -3.312 -19.105 1.00 42.53 84 PHE A C 1
ATOM 711 O O . PHE A 1 84 ? -21.200 -2.349 -18.528 1.00 42.53 84 PHE A O 1
#

Foldseek 3Di:
DCVVCVVVVVVVVLVCCCVPPVDNDPPVDDPVRVVVVVVLVVVLVVVVVVVPDPDDDDPVVSVVSVVVSPPPPPVVVVVVVPPD